Protein AF-A0A922M2Z2-F1 (afdb_monomer)

Nearest PDB structures (foldseek):
  6b40-assembly1_E  TM=6.641E-01  e=8.321E-01  Branchiostoma belcheri

pLDDT: mean 79.2, std 11.43, range [39.0, 92.12]

Mean predicted aligned error: 7.98 Å

Solvent-accessible surface area (backbone atoms only — not comparable to full-atom values): 7715 Å² total; per-residue (Å²): 137,73,56,48,94,56,55,76,66,59,48,28,63,75,69,67,40,90,46,94,69,38,41,78,48,57,64,45,43,69,82,55,67,76,50,81,85,62,84,73,72,64,47,69,78,53,54,48,32,61,74,47,62,68,59,48,54,48,51,51,55,53,49,52,53,56,49,62,31,28,59,91,69,74,64,92,87,66,91,68,51,73,69,51,49,49,54,28,51,52,45,39,52,53,50,44,49,51,36,33,73,76,68,71,40,70,74,62,60,90,93,57,93,73,49,84,41,78,63,56,48,65,73,73,107

Secondary structure (DSSP, 8-state):
----S--HHHHHHHTT---TTB-TTT--BHHHHT-SS------GG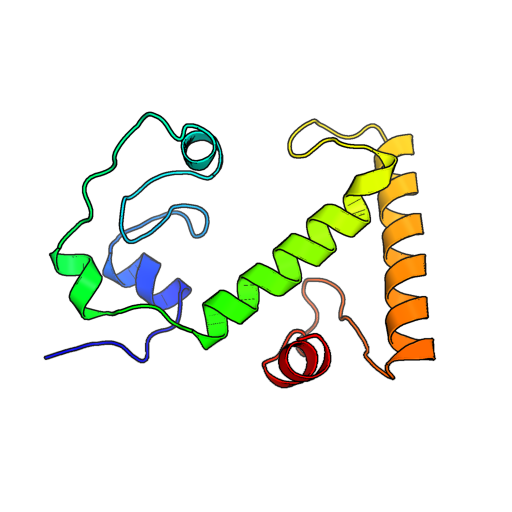GGGG---HHHHHHHHHHHHHHHHHHTTT--SSS---HHHHHHHHHHHHHHHHHHHHHH----PPTTSSS-SSHHHHHHH-

Sequence (125 aa):
MLFTMIDGKVFNAATHTKSTMKCYICGATSSQFNDLEKERLCKKDNLEFGLSLLHARIRFFESILHVAFRLPVKKWNVRLTAKEKQAMENTKIEIQNKFREKLGLDIPKANFGNTNDGNTRRRFF

Organism: Spodoptera exigua (NCBI:txid7107)

Radius of gyration: 17.23 Å; Cα contacts (8 Å, |Δi|>4): 96; chains: 1; bounding box: 35×34×41 Å

Structure (mmCIF, N/CA/C/O backbone):
data_AF-A0A922M2Z2-F1
#
_entry.id   AF-A0A922M2Z2-F1
#
loop_
_atom_site.group_PDB
_atom_site.id
_atom_site.type_symbol
_atom_site.label_atom_id
_atom_site.label_alt_id
_atom_site.label_comp_id
_atom_site.label_asym_id
_atom_site.label_entity_id
_atom_site.label_seq_id
_atom_site.pdbx_PDB_ins_code
_atom_site.Cartn_x
_atom_site.Cartn_y
_atom_site.Cartn_z
_atom_site.occupancy
_atom_site.B_iso_or_equiv
_atom_site.auth_seq_id
_atom_site.auth_comp_id
_atom_site.auth_asym_id
_atom_site.auth_atom_id
_atom_site.pdbx_PDB_model_num
ATOM 1 N N . MET A 1 1 ? 20.475 -11.433 -19.601 1.00 62.50 1 MET A N 1
ATOM 2 C CA . MET A 1 1 ? 20.449 -11.943 -18.210 1.00 62.50 1 MET A CA 1
ATOM 3 C C . MET A 1 1 ? 19.255 -11.288 -17.528 1.00 62.50 1 MET A C 1
ATOM 5 O O . MET A 1 1 ? 19.045 -10.117 -17.792 1.00 62.50 1 MET A O 1
ATOM 9 N N . LEU A 1 2 ? 18.435 -12.017 -16.764 1.00 73.94 2 LEU A N 1
ATOM 10 C CA . LEU A 1 2 ? 17.242 -11.457 -16.107 1.00 73.94 2 LEU A CA 1
ATOM 11 C C . LEU A 1 2 ? 17.526 -11.231 -14.617 1.00 73.94 2 LEU A C 1
ATOM 13 O O . LEU A 1 2 ? 18.044 -12.128 -13.952 1.00 73.94 2 LEU A O 1
ATOM 17 N N . PHE A 1 3 ? 17.172 -10.058 -14.094 1.00 74.38 3 PHE A N 1
ATOM 18 C CA . PHE A 1 3 ? 17.503 -9.615 -12.734 1.00 74.38 3 PHE A CA 1
ATOM 19 C C . PHE A 1 3 ? 16.250 -9.527 -11.850 1.00 74.38 3 PHE A C 1
ATOM 21 O O . PHE A 1 3 ? 15.862 -8.462 -11.377 1.00 74.38 3 PHE A O 1
ATOM 28 N N . THR A 1 4 ? 15.588 -10.665 -11.636 1.00 78.94 4 THR A N 1
ATOM 29 C CA . THR A 1 4 ? 14.231 -10.720 -11.057 1.00 78.94 4 THR A CA 1
ATOM 30 C C . THR A 1 4 ? 14.167 -10.826 -9.532 1.00 78.94 4 THR A C 1
ATOM 32 O O . THR A 1 4 ? 13.117 -10.594 -8.933 1.00 78.94 4 THR A O 1
ATOM 35 N N . MET A 1 5 ? 15.280 -11.148 -8.870 1.00 80.00 5 MET A N 1
ATOM 36 C CA . MET A 1 5 ? 15.359 -11.313 -7.411 1.00 80.00 5 MET A CA 1
ATOM 37 C C . MET A 1 5 ? 15.826 -10.031 -6.709 1.00 80.00 5 MET A C 1
ATOM 39 O O . MET A 1 5 ? 16.752 -10.051 -5.901 1.00 80.00 5 MET A O 1
ATOM 43 N N . ILE A 1 6 ? 15.202 -8.900 -7.039 1.00 76.12 6 ILE A N 1
ATOM 44 C CA . ILE A 1 6 ? 15.609 -7.576 -6.558 1.00 76.12 6 ILE A CA 1
ATOM 45 C C . ILE A 1 6 ? 14.492 -6.939 -5.719 1.00 76.12 6 ILE A C 1
ATOM 47 O O . ILE A 1 6 ? 13.306 -7.019 -6.047 1.00 76.12 6 ILE A O 1
ATOM 51 N N . ASP A 1 7 ? 14.869 -6.309 -4.603 1.00 75.81 7 ASP A N 1
ATOM 52 C CA . ASP A 1 7 ? 13.951 -5.527 -3.771 1.00 75.81 7 ASP A CA 1
ATOM 53 C C . ASP A 1 7 ? 13.543 -4.211 -4.456 1.00 75.81 7 ASP A C 1
ATOM 55 O O . ASP A 1 7 ? 14.323 -3.587 -5.176 1.00 75.81 7 ASP A O 1
ATOM 59 N N . GLY A 1 8 ? 12.334 -3.725 -4.163 1.00 73.12 8 GLY A N 1
ATOM 60 C CA . GLY A 1 8 ? 11.813 -2.485 -4.741 1.00 73.12 8 GLY A CA 1
ATOM 61 C C . GLY A 1 8 ? 12.678 -1.243 -4.471 1.00 73.12 8 GLY A C 1
ATOM 62 O O . GLY A 1 8 ? 12.640 -0.294 -5.251 1.00 73.12 8 GLY A O 1
ATOM 63 N N . LYS A 1 9 ? 13.483 -1.201 -3.399 1.00 76.44 9 LYS A N 1
ATOM 64 C CA . LYS A 1 9 ? 14.419 -0.087 -3.158 1.00 76.44 9 LYS A CA 1
ATOM 65 C C . LYS A 1 9 ? 15.654 -0.170 -4.046 1.00 76.44 9 LYS A C 1
ATOM 67 O O . LYS A 1 9 ? 16.047 0.844 -4.617 1.00 76.44 9 LYS A O 1
ATOM 72 N N . VAL A 1 10 ? 16.226 -1.364 -4.187 1.00 80.06 10 VAL A N 1
ATOM 73 C CA . VAL A 1 10 ? 17.359 -1.614 -5.091 1.00 80.06 10 VAL A CA 1
ATOM 74 C C . VAL A 1 10 ? 16.943 -1.304 -6.531 1.00 80.06 10 VAL A C 1
ATOM 76 O O . VAL A 1 10 ? 17.699 -0.692 -7.278 1.00 80.06 10 VAL A O 1
ATOM 79 N N . PHE A 1 11 ? 15.683 -1.585 -6.865 1.00 77.31 11 PHE A N 1
ATOM 80 C CA . PHE A 1 11 ? 15.063 -1.204 -8.127 1.00 77.31 11 PHE A CA 1
ATOM 81 C C . PHE A 1 11 ? 15.139 0.290 -8.443 1.00 77.31 11 PHE A C 1
ATOM 83 O O . PHE A 1 11 ? 15.519 0.719 -9.534 1.00 77.31 11 PHE A O 1
ATOM 90 N N . ASN A 1 12 ? 14.745 1.101 -7.465 1.00 79.19 12 ASN A N 1
ATOM 91 C CA . ASN A 1 12 ? 14.709 2.547 -7.610 1.00 79.19 12 ASN A CA 1
ATOM 92 C C . ASN A 1 12 ? 16.120 3.123 -7.759 1.00 79.19 12 ASN A C 1
ATOM 94 O O . ASN A 1 12 ? 16.315 4.050 -8.542 1.00 79.19 12 ASN A O 1
ATOM 98 N N . ALA A 1 13 ? 17.104 2.538 -7.070 1.00 82.31 13 ALA A N 1
ATOM 99 C CA . ALA A 1 13 ? 18.507 2.891 -7.245 1.00 82.31 13 ALA A CA 1
ATOM 100 C C . ALA A 1 13 ? 19.014 2.534 -8.655 1.00 82.31 13 ALA A C 1
ATOM 102 O O . ALA A 1 13 ? 19.583 3.395 -9.320 1.00 82.31 13 ALA A O 1
ATOM 103 N N . ALA A 1 14 ? 18.740 1.312 -9.130 1.00 81.69 14 ALA A N 1
ATOM 104 C CA . ALA A 1 14 ? 19.177 0.825 -10.441 1.00 81.69 14 ALA A CA 1
ATOM 105 C C . ALA A 1 14 ? 18.565 1.612 -11.611 1.00 81.69 14 ALA A C 1
ATOM 107 O O . ALA A 1 14 ? 19.233 1.885 -12.600 1.00 81.69 14 ALA A O 1
ATOM 108 N N . THR A 1 15 ? 17.305 2.032 -11.486 1.00 78.69 15 THR A N 1
ATOM 109 C CA . THR A 1 15 ? 16.601 2.799 -12.531 1.00 78.69 15 THR A CA 1
ATOM 110 C C . THR A 1 15 ? 16.729 4.315 -12.383 1.00 78.69 15 THR A C 1
ATOM 112 O O . THR A 1 15 ? 16.037 5.065 -13.078 1.00 78.69 15 THR A O 1
ATOM 115 N N . HIS A 1 16 ? 17.565 4.784 -11.449 1.00 80.19 16 HIS A N 1
ATOM 116 C CA . HIS A 1 16 ? 17.698 6.194 -11.067 1.00 80.19 16 HIS A CA 1
ATOM 117 C C . HIS A 1 16 ? 16.353 6.877 -10.735 1.00 80.19 16 HIS A C 1
ATOM 119 O O . HIS A 1 16 ? 16.184 8.096 -10.854 1.00 80.19 16 HIS A O 1
ATOM 125 N N . THR A 1 17 ? 15.374 6.094 -10.278 1.00 79.56 17 THR A N 1
ATOM 126 C CA . THR A 1 17 ? 14.061 6.578 -9.861 1.00 79.56 17 THR A CA 1
ATOM 127 C C . THR A 1 17 ? 14.167 7.122 -8.439 1.00 79.56 17 THR A C 1
ATOM 129 O O . THR A 1 17 ? 14.144 6.385 -7.461 1.00 79.56 17 THR A O 1
ATOM 132 N N . LYS A 1 18 ? 14.251 8.450 -8.300 1.00 74.81 18 LYS A N 1
ATOM 133 C CA . LYS A 1 18 ? 14.475 9.122 -7.001 1.00 74.81 18 LYS A CA 1
ATOM 134 C C . LYS A 1 18 ? 13.384 8.889 -5.943 1.00 74.81 18 LYS A C 1
ATOM 136 O O . LYS A 1 18 ? 13.615 9.155 -4.770 1.00 74.81 18 LYS A O 1
ATOM 141 N N . SER A 1 19 ? 12.183 8.460 -6.336 1.00 76.81 19 SER A N 1
ATOM 142 C CA . SER A 1 19 ? 11.043 8.302 -5.427 1.00 76.81 19 SER A CA 1
ATOM 143 C C . SER A 1 19 ? 10.538 6.870 -5.416 1.00 76.81 19 SER A C 1
ATOM 145 O O . SER A 1 19 ? 10.161 6.339 -6.454 1.00 76.81 19 SER A O 1
ATOM 147 N N . THR A 1 20 ? 10.406 6.301 -4.220 1.00 76.75 20 THR A N 1
ATOM 148 C CA . THR A 1 20 ? 9.787 4.987 -3.992 1.00 76.75 20 THR A CA 1
ATOM 149 C C . THR A 1 20 ? 8.285 4.951 -4.286 1.00 76.75 20 THR A C 1
ATOM 151 O O . THR A 1 20 ? 7.703 3.873 -4.346 1.00 76.75 20 THR A O 1
ATOM 154 N N . MET A 1 21 ? 7.658 6.117 -4.474 1.00 77.12 21 MET A N 1
ATOM 155 C CA . MET A 1 21 ? 6.235 6.271 -4.794 1.00 77.12 21 MET A CA 1
ATOM 156 C C . MET A 1 21 ? 5.971 6.442 -6.296 1.00 77.12 21 MET A C 1
ATOM 158 O O . MET A 1 21 ? 4.818 6.610 -6.699 1.00 77.12 21 MET A O 1
ATOM 162 N N . LYS A 1 22 ? 7.020 6.438 -7.129 1.00 83.50 22 LYS A N 1
ATOM 163 C CA . LYS A 1 22 ? 6.890 6.406 -8.587 1.00 83.50 22 LYS A CA 1
ATOM 164 C C . LYS A 1 22 ? 6.936 4.964 -9.070 1.00 83.50 22 LYS A C 1
ATOM 166 O O . LYS A 1 22 ? 7.750 4.172 -8.605 1.00 83.50 22 LYS A O 1
ATOM 171 N N . CYS A 1 23 ? 6.068 4.627 -10.017 1.00 84.62 23 CYS A N 1
ATOM 172 C CA . CYS A 1 23 ? 6.131 3.333 -10.672 1.00 84.62 23 CYS A CA 1
ATOM 173 C C . CYS A 1 23 ? 7.412 3.250 -11.489 1.00 84.62 23 CYS A C 1
ATOM 175 O O . CYS A 1 23 ? 7.702 4.121 -12.303 1.00 84.62 23 CYS A O 1
ATOM 177 N N . TYR A 1 24 ? 8.159 2.179 -11.296 1.00 81.00 24 TYR A N 1
ATOM 178 C CA . TYR A 1 24 ? 9.414 1.990 -11.990 1.00 81.00 24 TYR A CA 1
ATOM 179 C C . TYR A 1 24 ? 9.234 1.530 -13.444 1.00 81.00 24 TYR A C 1
ATOM 181 O O . TYR A 1 24 ? 10.104 1.776 -14.270 1.00 81.00 24 TYR A O 1
ATOM 189 N N . ILE A 1 25 ? 8.098 0.916 -13.788 1.00 85.31 25 ILE A N 1
ATOM 190 C CA . ILE A 1 25 ? 7.815 0.424 -15.146 1.00 85.31 25 ILE A CA 1
ATOM 191 C C . ILE A 1 25 ? 7.459 1.589 -16.078 1.00 85.31 25 ILE A C 1
ATOM 193 O O . ILE A 1 25 ? 8.018 1.709 -17.165 1.00 85.31 25 ILE A O 1
ATOM 197 N N . CYS A 1 26 ? 6.549 2.467 -15.646 1.00 85.62 26 CYS A N 1
ATOM 198 C CA . CYS A 1 26 ? 6.018 3.559 -16.473 1.00 85.62 26 CYS A CA 1
ATOM 199 C C . CYS A 1 26 ? 6.376 4.970 -15.972 1.00 85.62 26 CYS A C 1
ATOM 201 O O . CYS A 1 26 ? 5.985 5.961 -16.578 1.00 85.62 26 CYS A O 1
ATOM 203 N N . GLY A 1 27 ? 7.095 5.101 -14.853 1.00 84.00 27 GLY A N 1
ATOM 204 C CA . GLY A 1 27 ? 7.527 6.390 -14.294 1.00 84.00 27 GLY A CA 1
ATOM 205 C C . GLY A 1 27 ? 6.436 7.207 -13.593 1.00 84.00 27 GLY A C 1
ATOM 206 O O . GLY A 1 27 ? 6.726 8.283 -13.065 1.00 84.00 27 GLY A O 1
ATOM 207 N N . ALA A 1 28 ? 5.195 6.723 -13.579 1.00 86.50 28 ALA A N 1
ATOM 208 C CA . ALA A 1 28 ? 4.058 7.515 -13.140 1.00 86.50 28 ALA A CA 1
ATOM 209 C C . ALA A 1 28 ? 3.911 7.616 -11.615 1.00 86.50 28 ALA A C 1
ATOM 211 O O . ALA A 1 28 ? 4.312 6.723 -10.865 1.00 86.50 28 ALA A O 1
ATOM 212 N N . THR A 1 29 ? 3.297 8.705 -11.152 1.00 85.38 29 THR A N 1
ATOM 213 C CA . THR A 1 29 ? 2.955 8.943 -9.742 1.00 85.38 29 THR A CA 1
ATOM 214 C C . THR A 1 29 ? 1.557 8.432 -9.402 1.00 85.38 29 THR A C 1
ATOM 216 O O . THR A 1 29 ? 0.703 8.276 -10.274 1.00 85.38 29 THR A O 1
ATOM 219 N N . SER A 1 30 ? 1.282 8.235 -8.109 1.00 81.94 30 SER A N 1
ATOM 220 C CA . SER A 1 30 ? -0.042 7.832 -7.606 1.00 81.94 30 SER A CA 1
ATOM 221 C C . SER A 1 30 ? -1.185 8.742 -8.071 1.00 81.94 30 SER A C 1
ATOM 223 O O . SER A 1 30 ? -2.260 8.247 -8.380 1.00 81.94 30 SER A O 1
ATOM 225 N N . SER A 1 31 ? -0.953 10.054 -8.182 1.00 82.06 31 SER A N 1
ATOM 226 C CA . SER A 1 31 ? -1.939 11.005 -8.715 1.00 82.06 31 SER A CA 1
ATOM 227 C C . SER A 1 31 ? -2.275 10.758 -10.182 1.00 82.06 31 SER A C 1
ATOM 229 O O . SER A 1 31 ? -3.416 10.942 -10.586 1.00 82.06 31 SER A O 1
ATOM 231 N N . GLN A 1 32 ? -1.291 10.329 -10.972 1.00 85.75 32 GLN A N 1
ATOM 232 C CA . GLN A 1 32 ? -1.496 10.029 -12.378 1.00 85.75 32 GLN A CA 1
ATOM 233 C C . GLN A 1 32 ? -2.277 8.723 -12.514 1.00 85.75 32 GLN A C 1
ATOM 235 O O . GLN A 1 32 ? -3.170 8.659 -13.339 1.00 85.75 32 GLN A O 1
ATOM 240 N N . PHE A 1 33 ? -2.000 7.685 -11.716 1.00 84.44 33 PHE A N 1
ATOM 241 C CA . PHE A 1 33 ? -2.639 6.358 -11.836 1.00 84.44 33 PHE A CA 1
ATOM 242 C C . PHE A 1 33 ? -4.173 6.326 -11.806 1.00 84.44 33 PHE A C 1
ATOM 244 O O . PHE A 1 33 ? -4.737 5.373 -12.325 1.00 84.44 33 PHE A O 1
ATOM 251 N N . ASN A 1 34 ? -4.834 7.345 -11.257 1.00 85.06 34 ASN A N 1
ATOM 252 C CA . ASN A 1 34 ? -6.298 7.416 -11.263 1.00 85.06 34 ASN A CA 1
ATOM 253 C C . ASN A 1 34 ? -6.891 7.797 -12.631 1.00 85.06 34 ASN A C 1
ATOM 255 O O . ASN A 1 34 ? -8.094 7.667 -12.825 1.00 85.06 34 ASN A O 1
ATOM 259 N N . ASP A 1 35 ? -6.065 8.276 -13.558 1.00 87.19 35 ASP A N 1
ATOM 260 C CA . ASP A 1 35 ? -6.455 8.591 -14.928 1.00 87.19 35 ASP A CA 1
ATOM 261 C C . ASP A 1 35 ? -6.282 7.346 -15.811 1.00 87.19 35 ASP A C 1
ATOM 263 O O . ASP A 1 35 ? -5.157 7.001 -16.195 1.00 87.19 35 ASP A O 1
ATOM 267 N N . LEU A 1 36 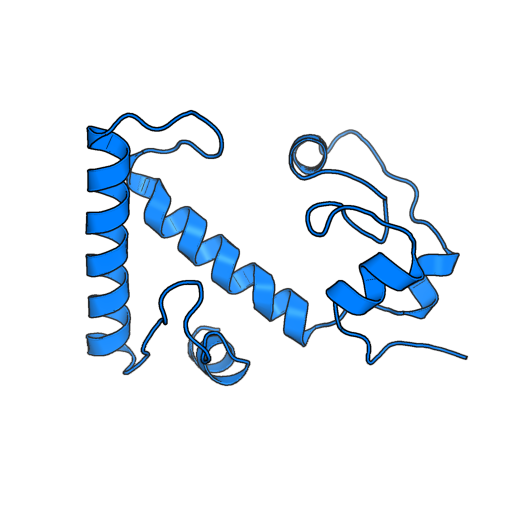? -7.402 6.653 -16.052 1.00 86.31 36 LEU A N 1
ATOM 268 C CA . LEU A 1 36 ? -7.475 5.394 -16.803 1.00 86.31 36 LEU A CA 1
ATOM 269 C C . LEU A 1 36 ? -7.502 5.595 -18.324 1.00 86.31 36 LEU A C 1
ATOM 271 O O . LEU A 1 36 ? -7.246 4.644 -19.055 1.00 86.31 36 LEU A O 1
ATOM 275 N N . GLU A 1 37 ? -7.792 6.806 -18.802 1.00 87.81 37 GLU A N 1
ATOM 276 C CA . GLU A 1 37 ? -7.832 7.117 -20.238 1.00 87.81 37 GLU A CA 1
ATOM 277 C C . GLU A 1 37 ? -6.420 7.268 -20.817 1.00 87.81 37 GLU A C 1
ATOM 279 O O . GLU A 1 37 ? -6.189 7.069 -22.009 1.00 87.81 37 GLU A O 1
ATOM 284 N N . LYS A 1 38 ? -5.443 7.600 -19.966 1.00 85.56 38 LYS A N 1
ATOM 285 C CA . LYS A 1 38 ? -4.046 7.756 -20.370 1.00 85.56 38 LYS A CA 1
ATOM 286 C C . LYS A 1 38 ? -3.310 6.424 -20.403 1.00 85.56 38 LYS A C 1
ATOM 288 O O . LYS A 1 38 ? -2.819 5.950 -19.373 1.00 85.56 38 LYS A O 1
ATOM 293 N N . GLU A 1 39 ? -3.108 5.904 -21.608 1.00 83.31 39 GLU A N 1
ATOM 294 C CA . GLU A 1 39 ? -2.115 4.861 -21.851 1.00 83.31 39 GLU A CA 1
ATOM 295 C C . GLU A 1 39 ? -0.704 5.340 -21.494 1.00 83.31 39 GLU A C 1
ATOM 297 O O . GLU A 1 39 ? -0.333 6.504 -21.676 1.00 83.31 39 GLU A O 1
ATOM 302 N N . ARG A 1 40 ? 0.105 4.428 -20.950 1.00 83.38 40 ARG A N 1
ATOM 303 C CA . ARG A 1 40 ? 1.474 4.730 -20.526 1.00 83.38 40 ARG A CA 1
ATOM 304 C C . ARG A 1 40 ? 2.440 3.753 -21.138 1.00 83.38 40 ARG A C 1
ATOM 306 O O . ARG A 1 40 ? 2.325 2.546 -20.949 1.00 83.38 40 ARG A O 1
ATOM 313 N N . LEU A 1 41 ? 3.443 4.311 -21.799 1.00 85.38 41 LEU A N 1
ATOM 314 C CA . LEU A 1 41 ? 4.549 3.545 -22.339 1.00 85.38 41 LEU A CA 1
ATOM 315 C C . LEU A 1 41 ? 5.403 2.989 -21.196 1.00 85.38 41 LEU A C 1
ATOM 317 O O . LEU A 1 41 ? 5.866 3.717 -20.313 1.00 85.38 41 LEU A O 1
ATOM 321 N N . CYS A 1 42 ? 5.611 1.678 -21.229 1.00 84.69 42 CYS A N 1
ATOM 322 C CA . CYS A 1 42 ? 6.521 0.990 -20.329 1.00 84.69 42 CYS A CA 1
ATOM 323 C C . CYS A 1 42 ? 7.960 1.148 -20.825 1.00 84.69 42 CYS A C 1
ATOM 325 O O . CYS A 1 42 ? 8.244 0.988 -22.015 1.00 84.69 42 CYS A O 1
ATOM 327 N N . LYS A 1 43 ? 8.890 1.401 -19.904 1.00 84.44 43 LYS A N 1
ATOM 328 C CA . LYS A 1 43 ? 10.324 1.328 -20.193 1.00 84.44 43 LYS A CA 1
ATOM 329 C C . LYS A 1 43 ? 10.704 -0.140 -20.353 1.00 84.44 43 LYS A C 1
ATOM 331 O O . LYS A 1 43 ? 10.715 -0.872 -19.366 1.00 84.44 43 LYS A O 1
ATOM 336 N N . LYS A 1 44 ? 10.974 -0.568 -21.589 1.00 84.19 44 LYS A N 1
ATOM 337 C CA . LYS A 1 44 ? 11.269 -1.973 -21.917 1.00 84.19 44 LYS A CA 1
ATOM 338 C C . LYS A 1 44 ? 12.471 -2.510 -21.139 1.00 84.19 44 LYS A C 1
ATOM 340 O O . LYS A 1 44 ? 12.395 -3.628 -20.646 1.00 84.19 44 LYS A O 1
ATOM 345 N N . ASP A 1 45 ? 13.494 -1.683 -20.938 1.00 83.69 45 ASP A N 1
ATOM 346 C CA . ASP A 1 45 ? 14.685 -2.035 -20.153 1.00 83.69 45 ASP A CA 1
ATOM 347 C C . ASP A 1 45 ? 14.311 -2.425 -18.718 1.00 83.69 45 ASP A C 1
ATOM 349 O O . ASP A 1 45 ? 14.818 -3.392 -18.169 1.00 83.69 45 ASP A O 1
ATOM 353 N N . ASN A 1 46 ? 13.305 -1.768 -18.135 1.00 83.00 46 ASN A N 1
ATOM 354 C CA . ASN A 1 46 ? 12.872 -2.046 -16.767 1.00 83.00 46 ASN A CA 1
ATOM 355 C C . ASN A 1 46 ? 12.066 -3.350 -16.632 1.00 83.00 46 ASN A C 1
ATOM 357 O O . ASN A 1 46 ? 11.751 -3.757 -15.512 1.00 83.00 46 ASN A O 1
ATOM 361 N N . LEU A 1 47 ? 11.709 -4.009 -17.740 1.00 83.38 47 LEU A N 1
ATOM 362 C CA . LEU A 1 47 ? 11.002 -5.291 -17.716 1.00 83.38 47 LEU A CA 1
ATOM 363 C C . LEU A 1 47 ? 11.936 -6.463 -17.390 1.00 83.38 47 LEU A C 1
ATOM 365 O O . LEU A 1 47 ? 11.459 -7.479 -16.886 1.00 83.38 47 LEU A O 1
ATOM 369 N N . GLU A 1 48 ? 13.250 -6.326 -17.611 1.00 84.00 48 GLU A N 1
ATOM 370 C CA . GLU A 1 48 ? 14.245 -7.389 -17.363 1.00 84.00 48 GLU A CA 1
ATOM 371 C C . GLU A 1 48 ? 14.331 -7.813 -15.893 1.00 84.00 48 GLU A C 1
ATOM 373 O O . GLU A 1 48 ? 14.812 -8.895 -15.546 1.00 84.00 48 GLU A O 1
ATOM 378 N N . PHE A 1 49 ? 13.824 -6.951 -15.026 1.00 78.75 49 PHE A N 1
ATOM 379 C CA . PHE A 1 49 ? 13.816 -7.154 -13.600 1.00 78.75 49 PHE A CA 1
ATOM 380 C C . PHE A 1 49 ? 12.500 -7.713 -13.048 1.00 78.75 49 PHE A C 1
ATOM 382 O O . PHE A 1 49 ? 12.389 -8.022 -11.862 1.00 78.75 49 PHE A O 1
ATOM 389 N N . GLY A 1 50 ? 11.483 -7.842 -13.899 1.00 81.31 50 GLY A N 1
ATOM 390 C CA . GLY A 1 50 ? 10.198 -8.428 -13.544 1.00 81.31 50 GLY A CA 1
ATOM 391 C C . GLY A 1 50 ? 9.431 -7.709 -12.426 1.00 81.31 50 GLY A C 1
ATOM 392 O O . GLY A 1 50 ? 9.645 -6.540 -12.089 1.00 81.31 50 GLY A O 1
ATOM 393 N N . LEU A 1 51 ? 8.460 -8.435 -11.870 1.00 81.31 51 LEU A N 1
ATOM 394 C CA . LEU A 1 51 ? 7.621 -7.983 -10.767 1.00 81.31 51 LEU A CA 1
ATOM 395 C C . LEU A 1 51 ? 7.926 -8.820 -9.525 1.00 81.31 51 LEU A C 1
ATOM 397 O O . LEU A 1 51 ? 7.751 -10.039 -9.522 1.00 81.31 51 LEU A O 1
ATOM 401 N N . SER A 1 52 ? 8.316 -8.165 -8.434 1.00 82.25 52 SER A N 1
ATOM 402 C CA . SER A 1 52 ? 8.479 -8.849 -7.154 1.00 82.25 52 SER A CA 1
ATOM 403 C C . SER A 1 52 ? 7.107 -9.192 -6.562 1.00 82.25 52 SER A C 1
ATOM 405 O O . SER A 1 52 ? 6.480 -8.369 -5.896 1.00 82.25 52 SER A O 1
ATOM 407 N N . LEU A 1 53 ? 6.625 -10.418 -6.795 1.00 82.69 53 LEU A N 1
ATOM 408 C CA . LEU A 1 53 ? 5.316 -10.892 -6.311 1.00 82.69 53 LEU A CA 1
ATOM 409 C C . LEU A 1 53 ? 5.178 -10.795 -4.786 1.00 82.69 53 LEU A C 1
ATOM 411 O O . LEU A 1 53 ? 4.107 -10.464 -4.274 1.00 82.69 53 LEU A O 1
ATOM 415 N N . LEU A 1 54 ? 6.272 -11.044 -4.060 1.00 81.75 54 LEU A N 1
ATOM 416 C CA . LEU A 1 54 ? 6.322 -10.875 -2.611 1.00 81.75 54 LEU A CA 1
ATOM 417 C C . LEU A 1 54 ? 6.019 -9.421 -2.229 1.00 81.75 54 LEU A C 1
ATOM 419 O O . LEU A 1 54 ? 5.113 -9.178 -1.431 1.00 81.75 54 LEU A O 1
ATOM 423 N N . HIS A 1 55 ? 6.715 -8.459 -2.843 1.00 78.38 55 HIS A N 1
ATOM 424 C CA . HIS A 1 55 ? 6.492 -7.035 -2.599 1.00 78.38 55 HIS A CA 1
ATOM 425 C C . HIS A 1 55 ? 5.180 -6.502 -3.183 1.00 78.38 55 HIS A C 1
ATOM 427 O O . HIS A 1 55 ? 4.646 -5.520 -2.674 1.00 78.38 55 HIS A O 1
ATOM 433 N N . ALA A 1 56 ? 4.608 -7.151 -4.195 1.00 82.75 56 ALA A N 1
ATOM 434 C CA . ALA A 1 56 ? 3.270 -6.832 -4.680 1.00 82.75 56 ALA A CA 1
ATOM 435 C C . ALA A 1 56 ? 2.212 -7.200 -3.627 1.00 82.75 56 ALA A C 1
ATOM 437 O O . ALA A 1 56 ? 1.424 -6.345 -3.223 1.00 82.75 56 ALA A O 1
ATOM 438 N N . ARG A 1 57 ? 2.261 -8.427 -3.085 1.00 83.12 57 ARG A N 1
ATOM 439 C CA . ARG A 1 57 ? 1.370 -8.866 -1.992 1.00 83.12 57 ARG A CA 1
ATOM 440 C C . ARG A 1 57 ? 1.585 -8.017 -0.737 1.00 83.12 57 ARG A C 1
ATOM 442 O O . ARG A 1 57 ? 0.614 -7.476 -0.211 1.00 83.12 57 ARG A O 1
ATOM 449 N N . ILE A 1 58 ? 2.853 -7.864 -0.319 1.00 82.38 58 ILE A N 1
ATOM 450 C CA . ILE A 1 58 ? 3.484 -6.618 0.181 1.00 82.38 58 ILE A CA 1
ATOM 451 C C . ILE A 1 58 ? 2.625 -5.330 0.292 1.00 82.38 58 ILE A C 1
ATOM 453 O O . ILE A 1 58 ? 2.049 -4.910 1.303 1.00 82.38 58 ILE A O 1
ATOM 457 N N . ARG A 1 59 ? 2.577 -4.623 -0.821 1.00 83.12 59 ARG A N 1
ATOM 458 C CA . ARG A 1 59 ? 1.930 -3.324 -0.887 1.00 83.12 59 ARG A CA 1
ATOM 459 C C . ARG A 1 59 ? 0.418 -3.434 -0.991 1.00 83.12 59 ARG A C 1
ATOM 461 O O . ARG A 1 59 ? -0.265 -2.539 -0.513 1.00 83.12 59 ARG A O 1
ATOM 468 N N . PHE A 1 60 ? -0.101 -4.532 -1.536 1.00 85.88 60 PHE A N 1
ATOM 469 C CA . PHE A 1 60 ? -1.539 -4.725 -1.691 1.00 85.88 60 PHE A CA 1
ATOM 470 C C . PHE A 1 60 ? -2.267 -4.905 -0.353 1.00 85.88 60 PHE A C 1
ATOM 472 O O . PHE A 1 60 ? -3.273 -4.254 -0.100 1.00 85.88 60 PHE A O 1
ATOM 479 N N . PHE A 1 61 ? -1.736 -5.713 0.566 1.00 84.94 61 PHE A N 1
ATOM 480 C CA . PHE A 1 61 ? -2.326 -5.800 1.908 1.00 84.94 61 PHE A CA 1
ATOM 481 C C . PHE A 1 61 ? -2.237 -4.463 2.665 1.00 84.94 61 PHE A C 1
ATOM 483 O O . PHE A 1 61 ? -3.204 -4.030 3.287 1.00 84.94 61 PHE A O 1
ATOM 490 N N . GLU A 1 62 ? -1.098 -3.765 2.569 1.00 84.88 62 GLU A N 1
ATOM 491 C CA . GLU A 1 62 ? -0.927 -2.444 3.189 1.00 84.88 62 GLU A CA 1
ATOM 492 C C . GLU A 1 62 ? -1.906 -1.410 2.620 1.00 84.88 62 GLU A C 1
ATOM 494 O O . GLU A 1 62 ? -2.433 -0.591 3.375 1.00 84.88 62 GLU A O 1
ATOM 499 N N . SER A 1 63 ? -2.184 -1.444 1.312 1.00 86.31 63 SER A N 1
ATOM 500 C CA . SER A 1 63 ? -3.145 -0.530 0.693 1.00 86.31 63 SER A CA 1
ATOM 501 C C . SER A 1 63 ? -4.569 -0.795 1.180 1.00 86.31 63 SER A C 1
ATOM 503 O O . SER A 1 63 ? -5.266 0.163 1.510 1.00 86.31 63 SER A O 1
ATOM 505 N N . ILE A 1 64 ? -4.976 -2.061 1.321 1.00 88.69 64 ILE A N 1
ATOM 506 C CA . ILE A 1 64 ? -6.283 -2.435 1.884 1.00 88.69 64 ILE A CA 1
ATOM 507 C C . ILE A 1 64 ? -6.416 -1.926 3.322 1.00 88.69 64 ILE A C 1
ATOM 509 O O . ILE A 1 64 ? -7.410 -1.277 3.650 1.00 88.69 64 ILE A O 1
ATOM 513 N N . LEU A 1 65 ? -5.403 -2.143 4.169 1.00 87.12 65 LEU A N 1
ATOM 514 C CA . LEU A 1 65 ? -5.400 -1.624 5.541 1.00 87.12 65 LEU A CA 1
ATOM 515 C C . LEU A 1 65 ? -5.499 -0.094 5.565 1.00 87.12 65 LEU A C 1
ATOM 517 O O . LEU A 1 65 ? -6.296 0.477 6.305 1.00 87.12 65 LEU A O 1
ATOM 521 N N . HIS A 1 66 ? -4.733 0.586 4.713 1.00 86.12 66 HIS A N 1
ATOM 522 C CA . HIS A 1 66 ? -4.778 2.039 4.593 1.00 86.12 66 HIS A CA 1
ATOM 523 C C . HIS A 1 66 ? -6.140 2.573 4.144 1.00 86.12 66 HIS A C 1
ATOM 525 O O . HIS A 1 66 ? -6.515 3.661 4.593 1.00 86.12 66 HIS A O 1
ATOM 531 N N . VAL A 1 67 ? -6.858 1.847 3.285 1.00 89.62 67 VAL A N 1
ATOM 532 C CA . VAL A 1 67 ? -8.244 2.159 2.914 1.00 89.62 67 VAL A CA 1
ATOM 533 C C . VAL A 1 67 ? -9.162 1.940 4.113 1.00 89.62 67 VAL A C 1
ATOM 535 O O . VAL A 1 67 ? -9.904 2.854 4.463 1.00 89.62 67 VAL A O 1
ATOM 538 N N . ALA A 1 68 ? -9.051 0.798 4.795 1.00 89.56 68 ALA A N 1
ATOM 539 C CA . ALA A 1 68 ? -9.872 0.459 5.956 1.00 89.56 68 ALA A CA 1
ATOM 540 C C . ALA A 1 68 ? -9.751 1.499 7.085 1.00 89.56 68 ALA A C 1
ATOM 542 O O . ALA A 1 68 ? -10.763 1.995 7.575 1.00 89.56 68 ALA A O 1
ATOM 543 N N . PHE A 1 69 ? -8.531 1.929 7.425 1.00 88.38 69 PHE A N 1
ATOM 544 C CA . PHE A 1 69 ? -8.297 2.977 8.433 1.00 88.38 69 PHE A CA 1
ATOM 545 C C . PHE A 1 69 ? -8.900 4.333 8.038 1.00 88.38 69 PHE A C 1
ATOM 547 O O . PHE A 1 69 ? -9.227 5.148 8.898 1.00 88.38 69 PHE A O 1
ATOM 554 N N . ARG A 1 70 ? -9.032 4.600 6.733 1.00 88.25 70 ARG A N 1
ATOM 555 C CA . ARG A 1 70 ? -9.530 5.870 6.184 1.00 88.25 70 ARG A CA 1
ATOM 556 C C . ARG A 1 70 ? -11.027 5.869 5.886 1.00 88.25 70 ARG A C 1
ATOM 558 O O . ARG A 1 70 ? -11.550 6.945 5.608 1.00 88.25 70 ARG A O 1
ATOM 565 N N . LEU A 1 71 ? -11.723 4.735 5.983 1.00 89.44 71 LEU A N 1
ATOM 566 C CA . LEU A 1 71 ? -13.177 4.643 5.799 1.00 89.44 71 LEU A CA 1
ATOM 567 C C . LEU A 1 71 ? -14.004 5.696 6.564 1.00 89.44 71 LEU A C 1
ATOM 569 O O . LEU A 1 71 ? -14.921 6.238 5.945 1.00 89.44 71 LEU A O 1
ATOM 573 N N . PRO A 1 72 ? -13.711 6.052 7.835 1.00 87.31 72 PRO A N 1
ATOM 574 C CA . PRO A 1 72 ? -14.488 7.079 8.538 1.00 87.31 72 PRO A CA 1
ATOM 575 C C . PRO A 1 72 ? -14.303 8.487 7.959 1.00 87.31 72 PRO A C 1
ATOM 577 O O . PRO A 1 72 ? -15.220 9.299 8.018 1.00 87.31 72 PRO A O 1
ATOM 580 N N . VAL A 1 73 ? -13.131 8.792 7.395 1.00 87.00 73 VAL A N 1
ATOM 581 C CA . VAL A 1 73 ? -12.802 10.141 6.905 1.00 87.00 73 VAL A CA 1
ATOM 582 C C . VAL A 1 73 ? -13.036 10.284 5.398 1.00 87.00 73 VAL A C 1
ATOM 584 O O . VAL A 1 73 ? -13.318 11.378 4.917 1.00 87.00 73 VAL A O 1
ATOM 587 N N . LYS A 1 74 ? -12.907 9.189 4.637 1.00 87.00 74 LYS A N 1
ATOM 588 C CA . LYS A 1 74 ? -13.054 9.125 3.170 1.00 87.00 74 LYS A CA 1
ATOM 589 C C . LYS A 1 74 ? -12.165 10.126 2.412 1.00 87.00 74 LYS A C 1
ATOM 591 O O . LYS A 1 74 ? -12.517 10.589 1.331 1.00 87.00 74 LYS A O 1
ATOM 596 N N . LYS A 1 75 ? -10.989 10.453 2.964 1.00 83.00 75 LYS A N 1
ATOM 597 C CA . LYS A 1 75 ? -9.993 11.357 2.359 1.00 83.00 75 LYS A CA 1
ATOM 598 C C . LYS A 1 75 ? -8.641 10.659 2.224 1.00 83.00 75 LYS A C 1
ATOM 600 O O . LYS A 1 75 ? -8.146 10.063 3.178 1.00 83.00 75 LYS A O 1
ATOM 605 N N . TRP A 1 76 ? -8.030 10.762 1.043 1.00 70.88 76 TRP A N 1
ATOM 606 C CA . TRP A 1 76 ? -6.745 10.120 0.735 1.00 70.88 76 TRP A CA 1
ATOM 607 C C . TRP A 1 76 ? -5.532 11.036 0.965 1.00 70.88 76 TRP A C 1
ATOM 609 O O . TRP A 1 76 ? -4.525 10.583 1.502 1.00 70.88 76 TRP A O 1
ATOM 619 N N . ASN A 1 77 ? -5.626 12.322 0.595 1.00 65.62 77 ASN A N 1
ATOM 620 C CA . ASN A 1 77 ? -4.464 13.223 0.496 1.00 65.62 77 ASN A CA 1
ATOM 621 C C . ASN A 1 77 ? -4.722 14.654 1.012 1.00 65.62 77 ASN A C 1
ATOM 623 O O . ASN A 1 77 ? -4.040 15.601 0.631 1.00 65.62 77 ASN A O 1
ATOM 627 N N . VAL A 1 78 ? -5.744 14.834 1.851 1.00 63.06 78 VAL A N 1
ATOM 628 C CA . VAL A 1 78 ? -6.078 16.140 2.439 1.00 63.06 78 VAL A CA 1
ATOM 629 C C . VAL A 1 78 ? -5.387 16.258 3.795 1.00 63.06 78 VAL A C 1
ATOM 631 O O . VAL A 1 78 ? -5.286 15.266 4.519 1.00 63.06 78 VAL A O 1
ATOM 634 N N . ARG A 1 79 ? -4.920 17.460 4.161 1.00 75.19 79 ARG A N 1
ATOM 635 C CA . ARG A 1 79 ? -4.466 17.751 5.529 1.00 75.19 79 ARG A CA 1
ATOM 636 C C . ARG A 1 79 ? -5.617 17.450 6.493 1.00 75.19 79 ARG A C 1
ATOM 638 O O . ARG A 1 79 ? -6.566 18.219 6.582 1.00 75.19 79 ARG A O 1
ATOM 645 N N . LEU A 1 80 ? -5.533 16.304 7.163 1.00 79.00 80 LEU A N 1
ATOM 646 C CA . LEU A 1 80 ? -6.547 15.845 8.106 1.00 79.00 80 LEU A CA 1
ATOM 647 C C . LEU A 1 80 ? -6.619 16.798 9.297 1.00 79.00 80 LEU A C 1
ATOM 649 O O . LEU A 1 80 ? -5.588 17.136 9.893 1.00 79.00 80 LEU A O 1
ATOM 653 N N . THR A 1 81 ? -7.836 17.166 9.677 1.00 86.50 81 THR A N 1
ATOM 654 C CA . THR A 1 81 ? -8.101 17.888 10.926 1.00 86.50 81 THR A CA 1
ATOM 655 C C . THR A 1 81 ? -7.726 17.000 12.117 1.00 86.50 81 THR A C 1
ATOM 657 O O . THR A 1 81 ? -7.761 15.773 12.012 1.00 86.50 81 THR A O 1
ATOM 660 N N . ALA A 1 82 ? -7.400 17.581 13.276 1.00 87.38 82 ALA A N 1
ATOM 661 C CA . ALA A 1 82 ? -7.075 16.812 14.485 1.00 87.38 82 ALA A CA 1
ATOM 662 C C . ALA A 1 82 ? -8.146 15.750 14.822 1.00 87.38 82 ALA A C 1
ATOM 664 O O . ALA A 1 82 ? -7.806 14.602 15.100 1.00 87.38 82 ALA A O 1
ATOM 665 N N . LYS A 1 83 ? -9.433 16.100 14.677 1.00 88.38 83 LYS A N 1
ATOM 666 C CA . LYS A 1 83 ? -10.570 15.178 14.854 1.00 88.38 83 LYS A CA 1
ATOM 667 C C . LYS A 1 83 ? -10.538 13.994 13.878 1.00 88.38 83 LYS A C 1
ATOM 669 O O . LYS A 1 83 ? -10.755 12.856 14.275 1.00 88.38 83 LYS A O 1
ATOM 674 N N . GLU A 1 84 ? -10.227 14.247 12.608 1.00 87.19 84 GLU A N 1
ATOM 675 C CA . GLU A 1 84 ? -10.159 13.206 11.573 1.00 87.19 84 GLU A CA 1
ATOM 676 C C . GLU A 1 84 ? -8.960 12.272 11.786 1.00 87.19 84 GLU A C 1
ATOM 678 O O . GLU A 1 84 ? -9.069 11.064 11.581 1.00 87.19 84 GLU A O 1
ATOM 683 N N . LYS A 1 85 ? -7.822 12.813 12.249 1.00 86.25 85 LYS A N 1
ATOM 684 C CA . LYS A 1 85 ? -6.661 12.002 12.646 1.00 86.25 85 LYS A CA 1
ATOM 685 C C . LYS A 1 85 ? -6.995 11.085 13.820 1.00 86.25 85 LYS A C 1
ATOM 687 O O . LYS A 1 85 ? -6.627 9.916 13.792 1.00 86.25 85 LYS A O 1
ATOM 692 N N . GLN A 1 86 ? -7.714 11.597 14.818 1.00 89.69 86 GLN A N 1
ATOM 693 C CA . GLN A 1 86 ? -8.136 10.803 15.969 1.00 89.69 86 GLN A CA 1
ATOM 694 C C . GLN A 1 86 ? -9.113 9.690 15.564 1.00 89.69 86 GLN A C 1
ATOM 696 O O . GLN A 1 86 ? -8.928 8.545 15.964 1.00 89.69 86 GLN A O 1
ATOM 701 N N . ALA A 1 87 ? -10.098 9.987 14.708 1.00 88.94 87 ALA A N 1
ATOM 702 C CA . ALA A 1 87 ? -11.024 8.980 14.185 1.00 88.94 87 ALA A CA 1
ATOM 703 C C . ALA A 1 87 ? -10.300 7.857 13.415 1.00 88.94 87 ALA A C 1
ATOM 705 O O . ALA A 1 87 ? -10.627 6.678 13.571 1.00 88.94 87 ALA A O 1
ATOM 706 N N . MET A 1 88 ? -9.284 8.213 12.621 1.00 88.94 88 MET A N 1
ATOM 707 C CA . MET A 1 88 ? -8.440 7.248 11.913 1.00 88.94 88 MET A CA 1
ATOM 708 C C . MET A 1 88 ? -7.631 6.367 12.873 1.00 88.94 88 MET A C 1
ATOM 710 O O . MET A 1 88 ? -7.599 5.152 12.686 1.00 88.94 88 MET A O 1
ATOM 714 N N . GLU A 1 89 ? -6.989 6.946 13.893 1.00 88.56 89 GLU A N 1
ATOM 715 C CA . GLU A 1 89 ? -6.192 6.164 14.849 1.00 88.56 89 GLU A CA 1
ATOM 716 C C . GLU A 1 89 ? -7.078 5.236 15.693 1.00 88.56 89 GLU A C 1
ATOM 718 O O . GLU A 1 89 ? -6.721 4.077 15.886 1.00 88.56 89 GLU A O 1
ATOM 723 N N . ASN A 1 90 ? -8.271 5.685 16.099 1.00 91.62 90 ASN A N 1
ATOM 724 C CA . ASN A 1 90 ? -9.242 4.838 16.799 1.00 91.62 90 ASN A CA 1
ATOM 725 C C . ASN A 1 90 ? -9.653 3.629 15.944 1.00 91.62 90 ASN A C 1
ATOM 727 O O . ASN A 1 90 ? -9.607 2.493 16.411 1.00 91.62 90 ASN A O 1
ATOM 731 N N . THR A 1 91 ? -9.981 3.863 14.668 1.00 90.62 91 THR A N 1
ATOM 732 C CA . THR A 1 91 ? -10.359 2.798 13.719 1.00 90.62 91 THR A CA 1
ATOM 733 C C . THR A 1 91 ? -9.205 1.826 13.484 1.00 90.62 91 THR A C 1
ATOM 735 O 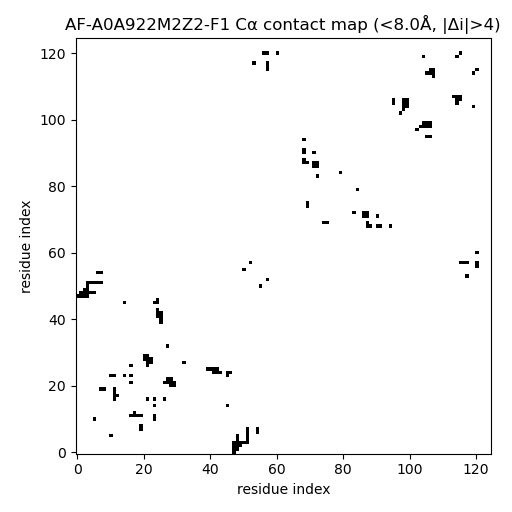O . THR A 1 91 ? -9.395 0.617 13.374 1.00 90.62 91 THR A O 1
ATOM 738 N N . LYS A 1 92 ? -7.976 2.343 13.425 1.00 89.56 92 LYS A N 1
ATOM 739 C CA . LYS A 1 92 ? -6.773 1.528 13.286 1.00 89.56 92 LYS A CA 1
ATOM 740 C C . LYS A 1 92 ? -6.556 0.624 14.499 1.00 89.56 92 LYS A C 1
ATOM 742 O O . LYS A 1 92 ? -6.330 -0.565 14.297 1.00 89.56 92 LYS A O 1
ATOM 747 N N . ILE A 1 93 ? -6.667 1.148 1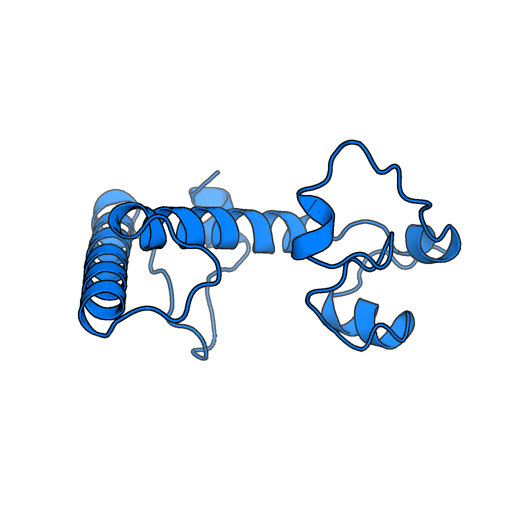5.720 1.00 89.44 93 ILE A N 1
ATOM 748 C CA . ILE A 1 93 ? -6.552 0.353 16.955 1.00 89.44 93 ILE A CA 1
ATOM 749 C C . ILE A 1 93 ? -7.640 -0.725 16.998 1.00 89.44 93 ILE A C 1
ATOM 751 O O . ILE A 1 93 ? -7.342 -1.887 17.262 1.00 89.44 93 ILE A O 1
ATOM 755 N N . GLU A 1 94 ? -8.885 -0.367 16.676 1.00 92.12 94 GLU A N 1
ATOM 756 C CA . GLU A 1 94 ? -10.002 -1.314 16.622 1.00 92.12 94 GLU A CA 1
ATOM 757 C C . GLU A 1 94 ? -9.726 -2.462 15.641 1.00 92.12 94 GLU A C 1
ATOM 759 O O . GLU A 1 94 ? -9.893 -3.634 15.979 1.00 92.12 94 GLU A O 1
ATOM 764 N N . ILE A 1 95 ? -9.268 -2.137 14.429 1.00 88.88 95 ILE A N 1
ATOM 765 C CA . ILE A 1 95 ? -8.936 -3.137 13.414 1.00 88.88 95 ILE A CA 1
ATOM 766 C C . ILE A 1 95 ? -7.768 -4.013 13.882 1.00 88.88 95 ILE A C 1
ATOM 768 O O . ILE A 1 95 ? -7.869 -5.233 13.786 1.00 88.88 95 ILE A O 1
ATOM 772 N N . GLN A 1 96 ? -6.695 -3.435 14.430 1.00 86.44 96 GLN A N 1
ATOM 773 C CA . GLN A 1 96 ? -5.551 -4.197 14.948 1.00 86.44 96 GLN A CA 1
ATOM 774 C C . GLN A 1 96 ? -5.967 -5.183 16.050 1.00 86.44 96 GLN A C 1
ATOM 776 O O . GLN A 1 96 ? -5.569 -6.347 16.006 1.00 86.44 96 GLN A O 1
ATOM 781 N N . ASN A 1 97 ? -6.827 -4.757 16.978 1.00 88.44 97 ASN A N 1
ATOM 782 C CA . ASN A 1 97 ? -7.355 -5.630 18.026 1.00 88.44 97 ASN A CA 1
ATOM 783 C C . ASN A 1 97 ? -8.199 -6.765 17.436 1.00 88.44 97 ASN A C 1
ATOM 785 O O . ASN A 1 97 ? -7.971 -7.925 17.767 1.00 88.44 97 ASN A O 1
ATOM 789 N N . LYS A 1 98 ? -9.092 -6.469 16.479 1.00 89.56 98 LYS A N 1
ATOM 790 C CA . LYS A 1 98 ? -9.890 -7.501 15.792 1.00 89.56 98 LYS A CA 1
ATOM 791 C C . LYS A 1 98 ? -9.024 -8.505 15.029 1.00 89.56 98 LYS A C 1
ATOM 793 O O . LYS A 1 98 ? -9.354 -9.689 15.007 1.00 89.56 98 LYS A O 1
ATOM 798 N N . PHE A 1 99 ? -7.929 -8.059 14.412 1.00 85.88 99 PHE A N 1
ATOM 799 C CA . PHE A 1 99 ? -6.964 -8.945 13.754 1.00 85.88 99 PHE A CA 1
ATOM 800 C C . PHE A 1 99 ? -6.271 -9.876 14.754 1.00 85.88 99 PHE A C 1
ATOM 802 O O . PHE A 1 99 ? -6.141 -11.074 14.487 1.00 85.88 99 PHE A O 1
ATOM 809 N N . ARG A 1 100 ? -5.893 -9.357 15.924 1.00 84.81 100 ARG A N 1
ATOM 810 C CA . ARG A 1 100 ? -5.291 -10.161 16.989 1.00 84.81 100 ARG A CA 1
ATOM 811 C C . ARG A 1 100 ? -6.289 -11.161 17.576 1.00 84.81 100 ARG A C 1
ATOM 813 O O . ARG A 1 100 ? -5.955 -12.331 17.695 1.00 84.81 100 ARG A O 1
ATOM 820 N N . GLU A 1 101 ? -7.507 -10.729 17.884 1.00 88.31 101 GLU A N 1
ATOM 821 C CA . GLU A 1 101 ? -8.542 -11.569 18.501 1.00 88.31 101 GLU A CA 1
ATOM 822 C C . GLU A 1 101 ? -9.048 -12.671 17.566 1.00 88.31 101 GLU A C 1
ATOM 824 O O . GLU A 1 101 ? -9.171 -13.821 17.977 1.00 88.31 101 GLU A O 1
ATOM 829 N N . LYS A 1 102 ? -9.342 -12.339 16.302 1.00 86.81 102 LYS A N 1
ATOM 830 C CA . LYS A 1 102 ? -9.976 -13.288 15.373 1.00 86.81 102 LYS A CA 1
ATOM 831 C C . LYS A 1 102 ? -8.985 -14.150 14.605 1.00 86.81 102 LYS A C 1
ATOM 833 O O . LYS A 1 102 ? -9.311 -15.281 14.262 1.00 86.81 102 LYS A O 1
ATOM 838 N N . LEU A 1 103 ? -7.811 -13.610 14.280 1.00 82.19 103 LEU A N 1
ATOM 839 C CA . LEU A 1 103 ? -6.839 -14.270 13.401 1.00 82.19 103 LEU A CA 1
ATOM 840 C C . LEU A 1 103 ? -5.519 -14.594 14.113 1.00 82.19 103 LEU A C 1
ATOM 842 O O . LEU A 1 103 ? -4.660 -15.264 13.534 1.00 82.19 103 LEU A O 1
ATOM 846 N N . GLY A 1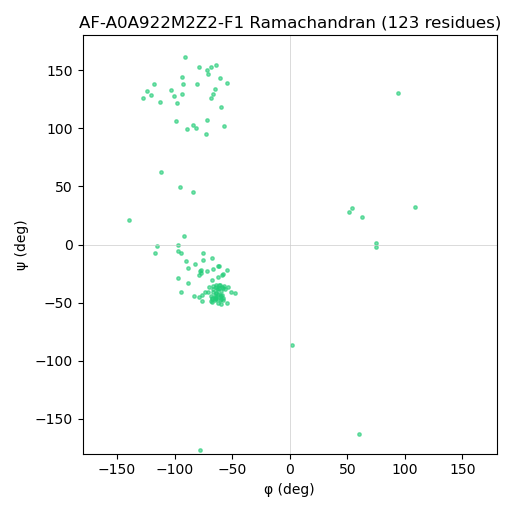 104 ? -5.333 -14.134 15.357 1.00 80.00 104 GLY A N 1
ATOM 847 C CA . GLY A 1 104 ? -4.062 -14.269 16.069 1.00 80.00 104 GLY A CA 1
ATOM 848 C C . GLY A 1 104 ? -2.923 -13.513 15.381 1.00 80.00 104 GLY A C 1
ATOM 849 O O . GLY A 1 104 ? -1.767 -13.906 15.515 1.00 80.00 104 GLY A O 1
ATOM 850 N N . LEU A 1 105 ? -3.243 -12.488 14.582 1.00 75.75 105 LEU A N 1
ATOM 851 C CA . LEU A 1 105 ? -2.272 -11.716 13.809 1.00 75.75 105 LEU A CA 1
ATOM 852 C C . LEU A 1 105 ? -1.964 -10.399 14.516 1.00 75.75 105 LEU A C 1
ATOM 854 O O . LEU A 1 105 ? -2.874 -9.633 14.826 1.00 75.75 105 LEU A O 1
ATOM 858 N N . ASP A 1 106 ? -0.679 -10.121 14.724 1.00 71.12 106 ASP A N 1
ATOM 859 C CA . ASP A 1 106 ? -0.217 -8.828 15.223 1.00 71.12 106 ASP A CA 1
ATOM 860 C C . ASP A 1 106 ? 0.244 -7.959 14.047 1.00 71.12 106 ASP A C 1
ATOM 862 O O . ASP A 1 106 ? 1.107 -8.366 13.267 1.00 71.12 106 ASP A O 1
ATOM 866 N N . ILE A 1 107 ? -0.361 -6.781 13.887 1.00 67.69 107 ILE A N 1
ATOM 867 C CA . ILE A 1 107 ? -0.011 -5.838 12.819 1.00 67.69 107 ILE A CA 1
ATOM 868 C C . ILE A 1 107 ? 0.917 -4.779 13.429 1.00 67.69 107 ILE A C 1
ATOM 870 O O . ILE A 1 107 ? 0.433 -3.896 14.148 1.00 67.69 107 ILE A O 1
ATOM 874 N N . PRO A 1 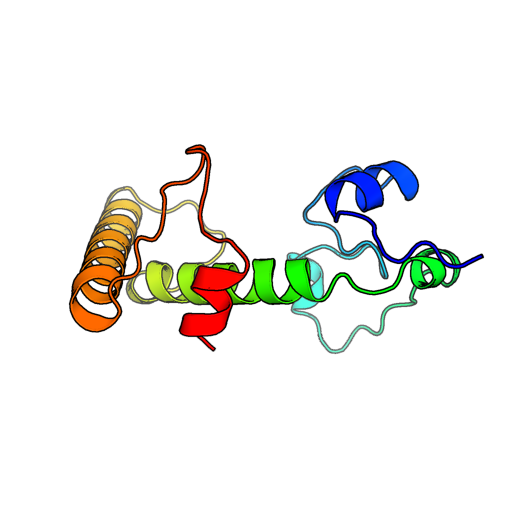108 ? 2.230 -4.811 13.141 1.00 57.38 108 PRO A N 1
ATOM 875 C CA . PRO A 1 108 ? 3.197 -3.933 13.788 1.00 57.38 108 PRO A CA 1
ATOM 876 C C . PRO A 1 108 ? 3.015 -2.460 13.390 1.00 57.38 108 PRO A C 1
ATOM 878 O O . PRO A 1 108 ? 2.558 -2.122 12.294 1.00 57.38 108 PRO A O 1
ATOM 881 N N . LYS A 1 109 ? 3.414 -1.553 14.293 1.00 53.19 109 LYS A N 1
ATOM 882 C CA . LYS A 1 109 ? 3.486 -0.106 14.027 1.00 53.19 109 LYS A CA 1
ATOM 883 C C . LYS A 1 109 ? 4.643 0.210 13.068 1.00 53.19 109 LYS A C 1
ATOM 885 O O . LYS A 1 109 ? 5.695 -0.424 13.112 1.00 53.19 109 LYS A O 1
ATOM 890 N N . ALA A 1 110 ? 4.464 1.233 12.229 1.00 44.56 110 ALA A N 1
ATOM 891 C CA . ALA A 1 110 ? 5.524 1.733 11.352 1.00 44.56 110 ALA A CA 1
ATOM 892 C C . ALA A 1 110 ? 6.793 2.089 12.159 1.00 44.56 110 ALA A C 1
ATOM 894 O O . ALA A 1 110 ? 6.686 2.670 13.237 1.00 44.56 110 ALA A O 1
ATOM 895 N N . ASN A 1 111 ? 7.972 1.753 11.618 1.00 40.69 111 ASN A N 1
ATOM 896 C CA . ASN A 1 111 ? 9.318 1.880 12.214 1.00 40.69 111 ASN A CA 1
ATOM 897 C C . ASN A 1 111 ? 9.707 0.864 13.303 1.00 40.69 111 ASN A C 1
ATOM 899 O O . ASN A 1 111 ? 10.835 0.927 13.784 1.00 40.69 111 ASN A O 1
ATOM 903 N N . PHE A 1 112 ? 8.851 -0.102 13.646 1.00 42.81 112 PHE A N 1
ATOM 904 C CA . PHE A 1 112 ? 9.274 -1.263 14.431 1.00 42.81 112 PHE A CA 1
ATOM 905 C C . PHE A 1 112 ? 9.658 -2.415 13.501 1.00 42.81 112 PHE A C 1
ATOM 907 O O . PHE A 1 112 ? 8.937 -2.750 12.559 1.00 42.81 112 PHE A O 1
ATOM 914 N N . GLY A 1 113 ? 10.838 -2.984 13.744 1.00 39.00 113 GLY A N 1
ATOM 915 C CA . GLY A 1 113 ? 11.323 -4.153 13.030 1.00 39.00 113 GLY A CA 1
ATOM 916 C C . GLY A 1 113 ? 10.374 -5.334 13.220 1.00 39.00 113 GLY A C 1
ATOM 917 O O . GLY A 1 113 ? 10.222 -5.836 14.326 1.0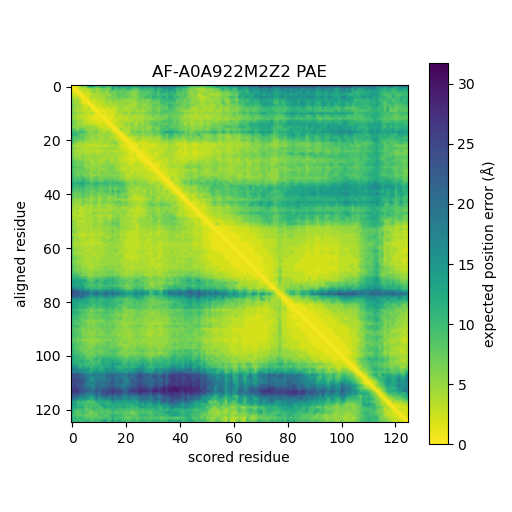0 39.00 113 GLY A O 1
ATOM 918 N N . ASN A 1 114 ? 9.826 -5.773 12.089 1.00 42.38 114 ASN A N 1
ATOM 919 C CA . ASN A 1 114 ? 9.156 -7.035 11.783 1.00 42.38 114 ASN A CA 1
ATOM 920 C C . ASN A 1 114 ? 7.620 -7.179 11.879 1.00 42.38 114 ASN A C 1
ATOM 922 O O . ASN A 1 114 ? 6.991 -6.985 12.916 1.00 42.38 114 ASN A O 1
ATOM 926 N N . THR A 1 115 ? 7.111 -7.730 10.757 1.00 46.91 115 THR A N 1
ATOM 927 C CA . THR A 1 115 ? 5.956 -8.640 10.558 1.00 46.91 115 THR A CA 1
ATOM 928 C C . THR A 1 115 ? 4.654 -8.153 9.894 1.00 46.91 115 THR A C 1
ATOM 930 O O . THR A 1 115 ? 3.597 -8.745 10.072 1.00 46.91 115 THR A O 1
ATOM 933 N N . ASN A 1 116 ? 4.742 -7.208 8.951 1.00 55.88 116 ASN A N 1
ATOM 934 C CA . ASN A 1 116 ? 3.932 -7.309 7.717 1.00 55.88 116 ASN A CA 1
ATOM 935 C C . ASN A 1 116 ? 4.661 -8.205 6.694 1.00 55.88 116 ASN A C 1
ATOM 937 O O . ASN A 1 116 ? 4.835 -7.843 5.525 1.00 55.88 116 ASN A O 1
ATOM 941 N N . ASP A 1 117 ? 5.171 -9.341 7.163 1.00 60.72 117 ASP A N 1
ATOM 942 C CA . ASP A 1 117 ? 6.00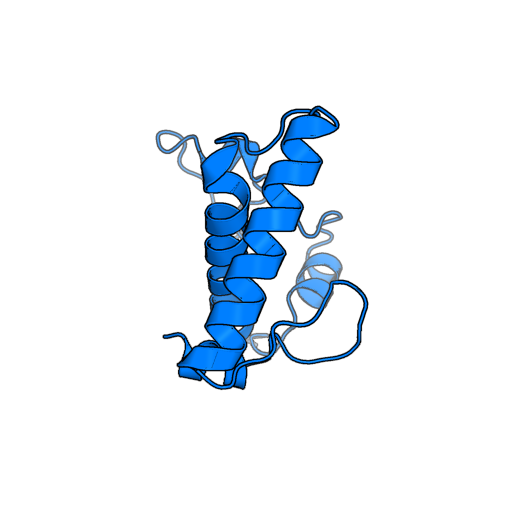8 -10.251 6.394 1.00 60.72 117 ASP A CA 1
ATOM 943 C C . ASP A 1 117 ? 5.162 -11.104 5.434 1.00 60.72 117 ASP A C 1
ATOM 945 O O . ASP A 1 117 ? 3.943 -10.940 5.307 1.00 60.72 117 ASP A O 1
ATOM 949 N N . GLY A 1 118 ? 5.813 -12.020 4.716 1.00 55.59 118 GLY A N 1
ATOM 950 C CA . GLY A 1 118 ? 5.111 -12.947 3.834 1.00 55.59 118 GLY A CA 1
ATOM 951 C C . GLY A 1 118 ? 4.077 -13.821 4.557 1.00 55.59 118 GLY A C 1
ATOM 952 O O . GLY A 1 118 ? 3.125 -14.258 3.919 1.00 55.59 118 GLY A O 1
ATOM 953 N N . ASN A 1 119 ? 4.232 -14.087 5.856 1.00 66.00 119 ASN A N 1
ATOM 954 C CA . ASN A 1 119 ? 3.360 -14.984 6.608 1.00 66.00 119 ASN A CA 1
ATOM 955 C C . ASN A 1 119 ? 2.038 -14.306 6.990 1.00 66.00 119 ASN A C 1
ATOM 957 O O . ASN A 1 119 ? 0.973 -14.859 6.720 1.00 66.00 119 ASN A O 1
ATOM 961 N N . THR A 1 120 ? 2.089 -13.067 7.491 1.00 67.94 120 THR A N 1
ATOM 962 C CA . THR A 1 120 ? 0.887 -12.269 7.802 1.00 67.94 120 THR A CA 1
ATOM 963 C C . THR A 1 120 ? -0.017 -12.126 6.576 1.00 67.94 120 THR A C 1
ATOM 965 O O . THR A 1 120 ? -1.234 -12.254 6.673 1.00 67.94 120 THR A O 1
ATOM 968 N N . ARG A 1 121 ? 0.568 -11.961 5.383 1.00 65.12 121 ARG A N 1
ATOM 969 C CA . ARG A 1 121 ? -0.201 -11.878 4.126 1.00 65.12 121 ARG A CA 1
ATOM 970 C C . ARG A 1 121 ? -0.811 -13.185 3.690 1.00 65.12 121 ARG A C 1
ATOM 972 O O . ARG A 1 121 ? -1.927 -13.169 3.199 1.00 65.12 121 ARG A O 1
ATOM 979 N N . ARG A 1 122 ? -0.073 -14.287 3.819 1.00 71.12 122 ARG A N 1
ATOM 980 C CA . ARG A 1 122 ? -0.566 -15.620 3.449 1.00 71.12 122 ARG A CA 1
ATOM 981 C C . ARG A 1 122 ? -1.702 -16.096 4.347 1.00 71.12 122 ARG A C 1
ATOM 983 O O . ARG A 1 122 ? -2.406 -17.007 3.959 1.00 71.12 122 ARG 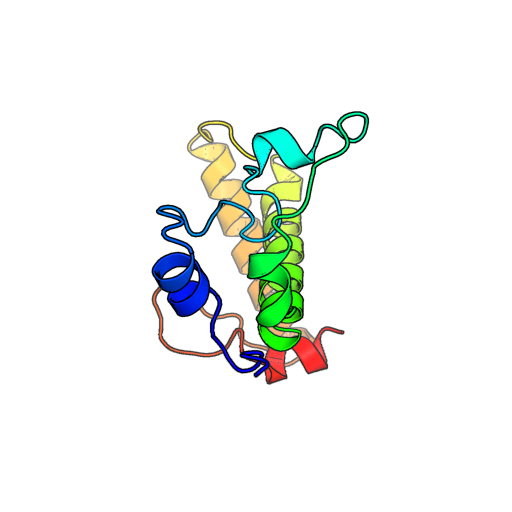A O 1
ATOM 990 N N . ARG A 1 123 ? -1.834 -15.542 5.555 1.00 75.06 123 ARG A N 1
ATOM 991 C CA . ARG A 1 123 ? -2.984 -15.806 6.431 1.00 75.06 123 ARG A CA 1
ATOM 992 C C . ARG A 1 123 ? -4.150 -14.851 6.175 1.00 75.06 123 ARG A C 1
ATOM 994 O O . ARG A 1 123 ? -5.263 -15.157 6.580 1.00 75.06 123 ARG A O 1
ATOM 1001 N N . PHE A 1 124 ? -3.893 -13.696 5.558 1.00 74.12 124 PHE A N 1
ATOM 1002 C CA . PHE A 1 124 ? -4.929 -12.731 5.194 1.00 74.12 124 PHE A CA 1
ATOM 1003 C C . PHE A 1 124 ? -5.625 -13.068 3.867 1.00 74.12 124 PHE A C 1
ATOM 1005 O O . PHE A 1 124 ? -6.843 -12.938 3.785 1.00 74.12 124 PHE A O 1
ATOM 1012 N N . PHE A 1 125 ? -4.850 -13.440 2.844 1.00 78.12 125 PHE A N 1
ATOM 1013 C CA . PHE A 1 125 ? -5.348 -13.936 1.554 1.00 78.12 125 PHE A CA 1
ATOM 1014 C C . PHE A 1 125 ? -5.498 -15.449 1.591 1.00 78.12 125 PHE A C 1
ATOM 1016 O O . PHE A 1 125 ? -6.485 -15.941 1.008 1.00 78.12 125 PHE A O 1
#

Foldseek 3Di:
DAAAPDDLVVLCVVQVPPDSQADSQQRDHPVCVVPPVDDGHGDPVSCSHPDDPQCVLVVVVVVVLVVQLCVVVVDDDDPDDPVSVVSSVVSSVVVQVCCCVPVVAHDDDPPDDDDVGSVSSVSVD